Protein AF-A0A53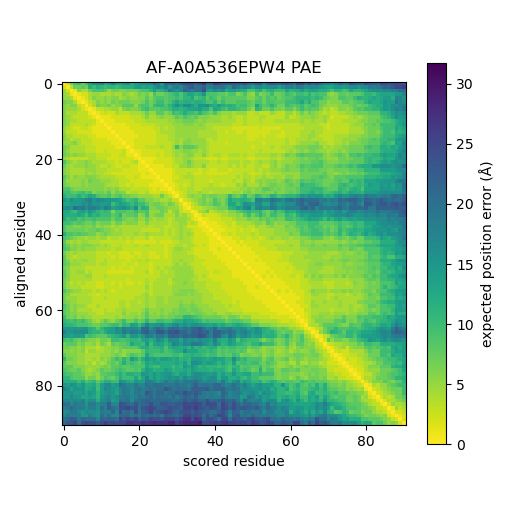6EPW4-F1 (afdb_monomer)

Secondary structure (DSSP, 8-state):
-HHHHS--BHHHHHHHHHHHHHHHHHHHHHS--TTHHHHHHHHHHHHHHHHHHHHHHHHHHHHHH--S--BHHHHHHHHHHHHHHHHGGG-

Structure (mmCIF, N/CA/C/O backbone):
data_AF-A0A536EPW4-F1
#
_entry.id   AF-A0A536EPW4-F1
#
loop_
_atom_site.group_PDB
_atom_site.id
_atom_site.type_symbol
_atom_site.label_atom_id
_atom_site.label_alt_id
_atom_site.label_comp_id
_atom_site.label_asym_id
_atom_site.label_entity_id
_atom_site.label_seq_id
_atom_site.pdbx_PDB_ins_code
_atom_site.Cartn_x
_atom_site.Cartn_y
_atom_site.Cartn_z
_atom_site.occupancy
_atom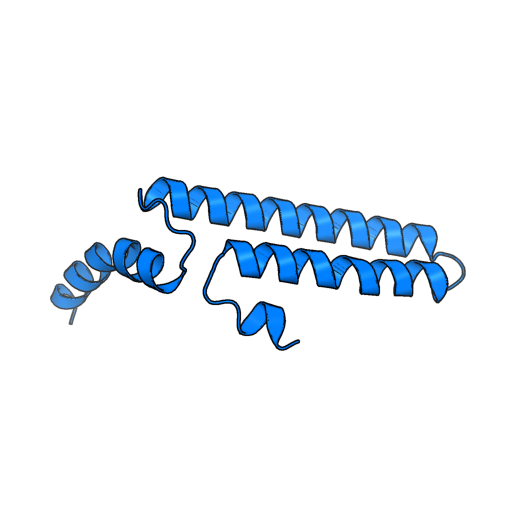_site.B_iso_or_equiv
_atom_site.auth_seq_id
_atom_site.auth_comp_id
_atom_site.auth_asym_id
_atom_site.auth_atom_id
_atom_site.pdbx_PDB_model_num
ATOM 1 N N . MET A 1 1 ? -8.109 -10.227 -2.298 1.00 55.62 1 MET A N 1
ATOM 2 C CA . MET A 1 1 ? -6.708 -10.697 -2.234 1.00 55.62 1 MET A CA 1
ATOM 3 C C . MET A 1 1 ? -6.064 -10.918 -3.604 1.00 55.62 1 MET A C 1
ATOM 5 O O . MET A 1 1 ? -4.918 -10.526 -3.728 1.00 55.62 1 MET A O 1
ATOM 9 N N . ASN A 1 2 ? -6.751 -11.413 -4.647 1.00 65.88 2 ASN A N 1
ATOM 10 C CA . ASN A 1 2 ? -6.103 -11.552 -5.970 1.00 65.88 2 ASN A CA 1
ATOM 11 C C . ASN A 1 2 ? -5.784 -10.228 -6.693 1.00 65.88 2 ASN A C 1
ATOM 13 O O . ASN A 1 2 ? -4.787 -10.167 -7.391 1.00 65.88 2 ASN A O 1
ATOM 17 N N . GLY A 1 3 ? -6.570 -9.158 -6.524 1.00 72.56 3 GLY A N 1
ATOM 18 C CA . GLY A 1 3 ? -6.396 -7.932 -7.329 1.00 72.56 3 GLY A CA 1
ATOM 19 C C . GLY A 1 3 ? -5.035 -7.236 -7.174 1.00 72.56 3 GLY A C 1
ATOM 20 O O . GLY A 1 3 ? -4.370 -6.975 -8.167 1.00 72.56 3 GLY A O 1
ATOM 21 N N . VAL A 1 4 ? -4.592 -6.992 -5.932 1.00 75.12 4 VAL A N 1
ATOM 22 C CA . VAL A 1 4 ? -3.306 -6.321 -5.636 1.00 75.12 4 VAL A CA 1
ATOM 23 C C . VAL A 1 4 ? -2.102 -7.157 -6.084 1.00 75.12 4 VAL A C 1
ATOM 25 O O . VAL A 1 4 ? -1.099 -6.605 -6.512 1.00 75.12 4 VAL A O 1
ATOM 28 N N . LEU A 1 5 ? -2.185 -8.486 -5.981 1.00 74.81 5 LEU A N 1
ATOM 29 C CA . LEU A 1 5 ? -1.068 -9.379 -6.308 1.00 74.81 5 LEU A CA 1
ATOM 30 C C . LEU A 1 5 ? -1.028 -9.767 -7.795 1.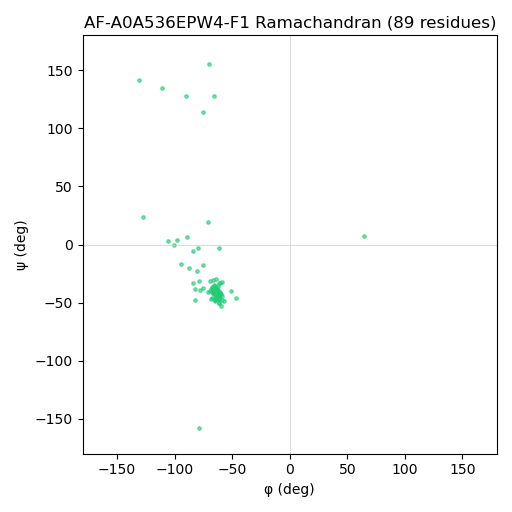00 74.81 5 LEU A C 1
ATOM 32 O O . LEU A 1 5 ? 0.023 -10.163 -8.285 1.00 74.81 5 LEU A O 1
ATOM 36 N N . CYS A 1 6 ? -2.146 -9.638 -8.515 1.00 80.56 6 CYS A N 1
ATOM 37 C CA . CYS A 1 6 ? -2.234 -9.906 -9.953 1.00 80.56 6 CYS A CA 1
ATOM 38 C C . CYS A 1 6 ? -2.132 -8.645 -10.830 1.00 80.56 6 CYS A C 1
ATOM 40 O O . CYS A 1 6 ? -2.295 -8.751 -12.044 1.00 80.56 6 CYS A O 1
ATOM 42 N N . SER A 1 7 ? -1.900 -7.451 -10.274 1.00 79.81 7 SER A N 1
ATOM 43 C CA . SER A 1 7 ? -1.742 -6.242 -11.090 1.00 79.81 7 SER A CA 1
ATOM 44 C C . SER A 1 7 ? -0.367 -6.217 -11.765 1.00 79.81 7 SER A C 1
ATOM 46 O O . SER A 1 7 ? 0.647 -6.076 -11.087 1.00 79.81 7 SER A O 1
ATOM 48 N N . GLY A 1 8 ? -0.339 -6.312 -13.095 1.00 80.38 8 GLY A N 1
ATOM 49 C CA . GLY A 1 8 ? 0.884 -6.167 -13.899 1.00 80.38 8 GLY A CA 1
ATOM 50 C C . GLY A 1 8 ? 1.320 -4.717 -14.145 1.00 80.38 8 GLY A C 1
ATOM 51 O O . GLY A 1 8 ? 2.363 -4.486 -14.738 1.00 80.38 8 GLY A O 1
ATOM 52 N N . ASP A 1 9 ? 0.544 -3.736 -13.682 1.00 85.06 9 ASP A N 1
ATOM 53 C CA . ASP A 1 9 ? 0.786 -2.309 -13.903 1.00 85.06 9 ASP A CA 1
ATOM 54 C C . ASP A 1 9 ? 0.699 -1.543 -12.570 1.00 85.06 9 ASP A C 1
ATOM 56 O O . ASP A 1 9 ? -0.159 -1.835 -11.725 1.00 85.06 9 ASP A O 1
ATOM 60 N N . TYR A 1 10 ? 1.577 -0.555 -12.380 1.00 85.19 10 TYR A N 1
ATOM 61 C CA . TYR A 1 10 ? 1.627 0.278 -11.178 1.00 85.19 10 TYR A CA 1
ATOM 62 C C . TYR A 1 10 ? 0.335 1.079 -10.928 1.00 85.19 10 TYR A C 1
ATOM 64 O O . TYR A 1 10 ? -0.047 1.286 -9.774 1.00 85.19 10 TYR A O 1
ATOM 72 N N . MET A 1 11 ? -0.369 1.511 -11.976 1.00 85.44 11 MET A N 1
ATOM 73 C CA . MET A 1 11 ? -1.644 2.230 -11.870 1.00 85.44 11 MET A CA 1
ATOM 74 C C . MET A 1 11 ? -2.751 1.310 -11.341 1.00 85.44 11 MET A C 1
ATOM 76 O O . MET A 1 11 ? -3.479 1.660 -10.409 1.00 85.44 11 MET A O 1
ATOM 80 N N . LEU A 1 12 ? -2.853 0.102 -11.905 1.00 86.56 12 LEU A N 1
ATOM 81 C CA . LEU A 1 12 ? -3.792 -0.927 -11.448 1.00 86.56 12 LEU A CA 1
ATOM 82 C C . LEU A 1 12 ? -3.502 -1.321 -9.996 1.00 86.56 12 LEU A C 1
ATOM 84 O O . LEU A 1 12 ? -4.431 -1.454 -9.195 1.00 86.56 12 LEU A O 1
ATOM 88 N N . PHE A 1 13 ? -2.221 -1.429 -9.637 1.00 87.44 13 PHE A N 1
ATOM 89 C CA . PHE A 1 13 ? -1.790 -1.678 -8.266 1.00 87.44 13 PHE A CA 1
ATOM 90 C C . PHE A 1 13 ? -2.278 -0.586 -7.301 1.00 87.44 13 PHE A C 1
ATOM 92 O O . PHE A 1 13 ? -2.873 -0.906 -6.271 1.00 87.44 13 PHE A O 1
ATOM 99 N N . LEU A 1 14 ? -2.113 0.699 -7.647 1.00 88.81 14 LEU A N 1
ATOM 100 C CA . LEU A 1 14 ? -2.566 1.832 -6.824 1.00 88.81 14 LEU A CA 1
ATOM 101 C C . LEU A 1 14 ? -4.082 1.826 -6.592 1.00 88.81 14 LEU A C 1
ATOM 103 O O . LEU A 1 14 ? -4.539 2.059 -5.470 1.00 88.81 14 LEU A O 1
ATOM 107 N N . ILE A 1 15 ? -4.865 1.519 -7.628 1.00 88.19 15 ILE A N 1
ATOM 108 C CA . ILE A 1 15 ? -6.328 1.452 -7.532 1.00 88.19 15 ILE A CA 1
ATOM 109 C C . ILE A 1 15 ? -6.752 0.312 -6.600 1.00 88.19 15 ILE A C 1
ATOM 111 O O . ILE A 1 15 ? -7.563 0.524 -5.694 1.00 88.19 15 ILE A O 1
ATOM 115 N N . PHE A 1 16 ? -6.191 -0.889 -6.771 1.00 88.69 16 PHE A N 1
ATOM 116 C CA . PHE A 1 16 ? -6.508 -2.019 -5.894 1.00 88.69 16 PHE A CA 1
ATOM 117 C C . PHE A 1 16 ? -6.049 -1.784 -4.454 1.00 88.69 16 PHE A C 1
ATOM 119 O O . PHE A 1 16 ? -6.773 -2.131 -3.516 1.00 88.69 16 PHE A O 1
ATOM 126 N N . TRP A 1 17 ? -4.890 -1.150 -4.272 1.00 87.50 17 TRP A N 1
ATOM 127 C CA . TRP A 1 17 ? -4.375 -0.769 -2.961 1.00 87.50 17 TRP A CA 1
ATOM 128 C C . TRP A 1 17 ? -5.297 0.229 -2.251 1.00 87.50 17 TRP A C 1
ATOM 130 O O . TRP A 1 17 ? -5.593 0.063 -1.069 1.00 87.50 17 TRP A O 1
ATOM 1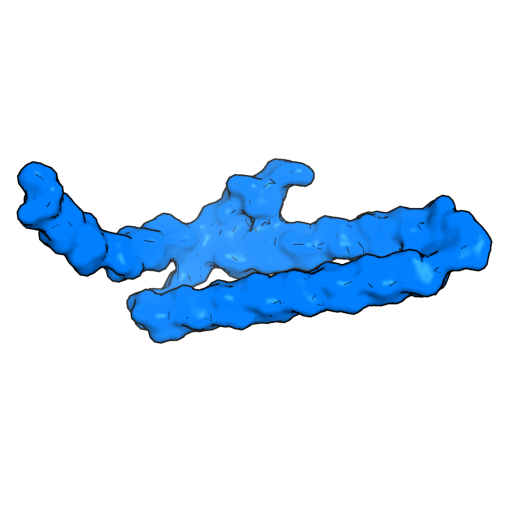40 N N . GLY A 1 18 ? -5.815 1.230 -2.968 1.00 88.38 18 GLY A N 1
ATOM 141 C CA . GLY A 1 18 ? -6.796 2.179 -2.438 1.00 88.38 18 GLY A CA 1
ATOM 142 C C . GLY A 1 18 ? -8.146 1.529 -2.121 1.00 88.38 18 GLY A C 1
ATOM 143 O O . GLY A 1 18 ? -8.725 1.778 -1.060 1.00 88.38 18 GLY A O 1
ATOM 144 N N . MET A 1 19 ? -8.633 0.644 -2.996 1.00 90.19 19 MET A N 1
ATOM 145 C CA . MET A 1 19 ? -9.937 -0.006 -2.827 1.00 90.19 19 MET A CA 1
ATOM 146 C C . MET A 1 19 ? -10.033 -0.862 -1.566 1.00 90.19 19 MET A C 1
ATOM 148 O O . MET A 1 19 ? -11.106 -0.908 -0.976 1.00 90.19 19 MET A O 1
ATOM 152 N N . GLN A 1 20 ? -8.955 -1.512 -1.117 1.00 88.62 20 GLN A N 1
ATOM 153 C CA . GLN A 1 20 ? -8.983 -2.315 0.116 1.00 88.62 20 GLN A CA 1
ATOM 154 C C . GLN A 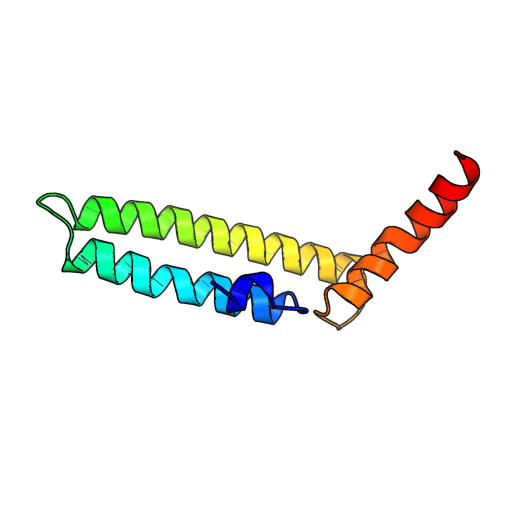1 20 ? -8.980 -1.478 1.410 1.00 88.62 20 GLN A C 1
ATOM 156 O O . GLN A 1 20 ? -9.374 -1.986 2.461 1.00 88.62 20 GLN A O 1
ATOM 161 N N . ILE A 1 21 ? -8.595 -0.196 1.354 1.00 89.69 21 ILE A N 1
ATOM 162 C CA . ILE A 1 21 ? -8.626 0.706 2.520 1.00 89.69 21 ILE A CA 1
ATOM 163 C C . ILE A 1 21 ? -10.075 0.996 2.929 1.00 89.69 21 ILE A C 1
ATOM 165 O O . ILE A 1 21 ? -10.404 1.031 4.117 1.00 89.69 21 ILE A O 1
ATOM 169 N N . LEU A 1 22 ? -10.960 1.157 1.943 1.00 88.00 22 LEU A N 1
ATOM 170 C CA . LEU A 1 22 ? -12.372 1.468 2.148 1.00 88.00 22 LEU A CA 1
ATOM 171 C C . LEU A 1 22 ? -13.133 0.405 2.976 1.00 88.00 22 LEU A C 1
ATOM 173 O O . LEU A 1 22 ? -13.732 0.784 3.985 1.00 88.00 22 LEU A O 1
ATOM 177 N N . PRO A 1 23 ? -13.119 -0.905 2.642 1.00 88.25 23 PRO A N 1
ATOM 178 C CA . PRO A 1 23 ? -13.831 -1.922 3.414 1.00 88.25 23 PRO A CA 1
ATOM 179 C C . PRO A 1 23 ? -13.287 -2.056 4.838 1.00 88.25 23 PRO A C 1
ATOM 181 O O . PRO A 1 23 ? -14.073 -2.207 5.771 1.00 88.25 23 PRO A O 1
ATOM 184 N N . LEU A 1 24 ? -11.972 -1.927 5.040 1.00 90.00 24 LEU A N 1
ATOM 185 C CA . LEU A 1 24 ? -11.370 -1.953 6.377 1.00 90.00 24 LEU A CA 1
ATOM 186 C C . LEU A 1 24 ? -11.776 -0.736 7.215 1.00 90.00 24 LEU A C 1
ATOM 188 O O . LEU A 1 24 ? -12.127 -0.883 8.387 1.00 90.00 24 LEU A O 1
ATOM 192 N N . TYR A 1 25 ? -11.797 0.458 6.617 1.00 88.44 25 TYR A N 1
ATOM 193 C CA . TYR A 1 25 ? -12.283 1.664 7.285 1.00 88.44 25 TYR A CA 1
ATOM 194 C C . TYR A 1 25 ? -13.756 1.535 7.691 1.00 88.44 25 TYR A C 1
ATOM 196 O O . TYR A 1 25 ? -14.113 1.835 8.834 1.00 88.44 25 TYR A O 1
ATOM 204 N N . LEU A 1 26 ? -14.607 1.057 6.778 1.00 89.25 26 LEU A N 1
ATOM 205 C CA . LEU A 1 26 ? -16.027 0.830 7.049 1.00 89.25 26 LEU A CA 1
ATOM 206 C C . LEU A 1 26 ? -16.219 -0.197 8.165 1.00 89.25 26 LEU A C 1
ATOM 208 O O . LEU A 1 26 ? -17.005 0.038 9.079 1.00 89.25 26 LEU A O 1
ATOM 212 N N . MET A 1 27 ? -15.457 -1.288 8.150 1.00 89.88 27 MET A N 1
ATOM 213 C CA . MET A 1 27 ? -15.544 -2.331 9.168 1.00 89.88 27 MET A CA 1
ATOM 214 C C . MET A 1 27 ? -15.129 -1.813 10.553 1.00 89.88 27 MET A C 1
ATOM 216 O O . MET A 1 27 ? -15.854 -2.014 11.528 1.00 89.88 27 MET A O 1
ATOM 220 N N . LEU A 1 28 ? -14.030 -1.055 10.638 1.00 88.06 28 LEU A N 1
ATOM 221 C CA . LEU A 1 28 ? -13.589 -0.402 11.876 1.00 88.06 28 LEU A CA 1
ATOM 222 C C . LEU A 1 28 ? -14.606 0.621 12.394 1.00 88.06 28 LEU A C 1
ATOM 224 O O . LEU A 1 28 ? -14.769 0.774 13.606 1.00 88.06 28 LEU A O 1
ATOM 228 N N . ARG A 1 29 ? -15.288 1.334 11.492 1.00 85.06 29 ARG A N 1
ATOM 229 C CA . ARG A 1 29 ? -16.235 2.391 11.856 1.00 85.06 29 ARG A CA 1
ATOM 230 C C . ARG A 1 29 ? -17.619 1.863 12.233 1.00 85.06 29 ARG A C 1
ATOM 232 O O . ARG A 1 29 ? -18.209 2.395 13.170 1.00 85.06 29 ARG A O 1
ATOM 239 N N . VAL A 1 30 ? -18.123 0.840 11.544 1.00 86.69 30 VAL A N 1
ATOM 240 C CA . VAL A 1 30 ? -19.457 0.257 11.773 1.00 86.69 30 VAL A CA 1
ATOM 241 C C . VAL A 1 30 ? -19.430 -0.745 12.928 1.00 86.69 30 VAL A C 1
ATOM 243 O O . VAL A 1 30 ? -20.242 -0.635 13.844 1.00 86.69 30 VAL A O 1
ATOM 246 N N . PHE A 1 31 ? -18.463 -1.667 12.938 1.00 84.38 31 PHE A N 1
ATOM 247 C CA . PHE A 1 31 ? -18.411 -2.782 13.896 1.00 84.38 31 PHE A CA 1
ATOM 248 C C . PHE A 1 31 ? -17.443 -2.562 15.068 1.00 84.38 31 PHE A C 1
ATOM 250 O O . PHE A 1 31 ? -17.312 -3.425 15.933 1.00 84.38 31 PHE A O 1
ATOM 257 N N . GLY A 1 32 ? -16.745 -1.425 15.126 1.00 74.25 32 GLY A N 1
ATOM 258 C CA . GLY A 1 32 ? -15.797 -1.150 16.207 1.00 74.25 32 GLY A CA 1
ATOM 259 C C . GLY A 1 32 ? -16.465 -0.890 17.568 1.00 74.25 32 GLY A C 1
ATOM 260 O O . GLY A 1 32 ? -17.605 -0.437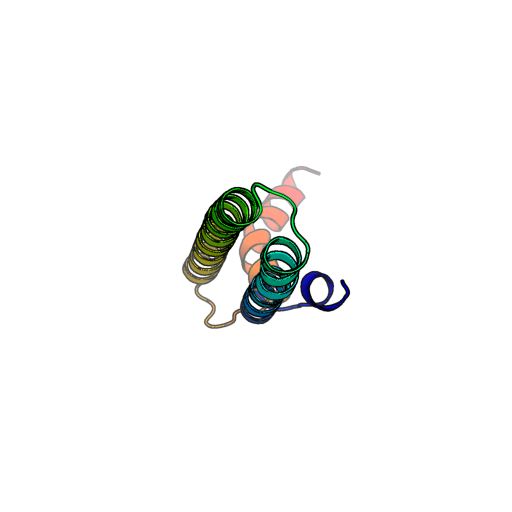 17.641 1.00 74.25 32 GLY A O 1
ATOM 261 N N . GLY A 1 33 ? -15.726 -1.128 18.657 1.00 82.88 33 GLY A N 1
ATOM 262 C CA . GLY A 1 33 ? -16.173 -0.918 20.044 1.00 82.88 33 GLY A CA 1
ATOM 263 C C . GLY A 1 33 ? -16.135 0.549 20.536 1.00 82.88 33 GLY A C 1
ATOM 264 O O . GLY A 1 33 ? -16.106 1.479 19.724 1.00 82.88 33 GLY A O 1
ATOM 265 N N . PRO A 1 34 ? -16.081 0.800 21.864 1.00 79.25 34 PRO A N 1
ATOM 266 C CA . PRO A 1 34 ? -16.241 2.133 22.481 1.00 79.25 34 PRO A CA 1
ATOM 267 C C . PRO A 1 34 ? -15.197 3.209 22.091 1.00 79.25 34 PRO A C 1
ATOM 269 O O . PRO A 1 34 ? -15.338 4.369 22.466 1.00 79.25 34 PRO A O 1
ATOM 272 N N . ALA A 1 35 ? -14.186 2.878 21.277 1.00 82.62 35 ALA A N 1
ATOM 273 C CA . ALA A 1 35 ? -13.211 3.822 20.713 1.00 82.62 35 ALA A CA 1
ATOM 274 C C . ALA A 1 35 ? -13.066 3.736 19.175 1.00 82.62 35 ALA A C 1
ATOM 276 O O . ALA A 1 35 ? -12.045 4.152 18.617 1.00 82.62 35 ALA A O 1
ATOM 277 N N . ARG A 1 36 ? -14.091 3.233 18.473 1.00 80.25 36 ARG A N 1
ATOM 278 C CA . ARG A 1 36 ? -14.096 2.993 17.015 1.00 80.25 36 ARG A CA 1
ATOM 279 C C . ARG A 1 36 ? -13.665 4.177 16.156 1.00 80.25 36 ARG A C 1
ATOM 281 O O . ARG A 1 36 ? -12.896 4.003 15.220 1.00 80.25 36 ARG A O 1
ATOM 288 N N . ALA A 1 37 ? -14.081 5.394 16.506 1.00 82.38 37 ALA A N 1
ATOM 289 C CA . ALA A 1 37 ? -13.730 6.593 15.744 1.00 82.38 37 ALA A CA 1
ATOM 290 C C . ALA A 1 37 ? -12.225 6.919 15.808 1.00 82.38 37 ALA A C 1
ATOM 292 O O . ALA A 1 37 ? -11.633 7.288 14.796 1.00 82.38 37 ALA A O 1
ATOM 293 N N . ARG A 1 38 ? -11.585 6.726 16.972 1.00 85.69 38 ARG A N 1
ATOM 294 C CA . ARG A 1 38 ? -10.132 6.921 17.135 1.00 85.69 38 ARG A CA 1
ATOM 295 C C . ARG A 1 38 ? -9.333 5.829 16.429 1.00 85.69 38 ARG A C 1
ATOM 297 O O . ARG A 1 38 ? -8.323 6.136 15.803 1.00 85.69 38 ARG A O 1
ATOM 304 N N . ALA A 1 39 ? -9.788 4.579 16.510 1.00 85.12 39 ALA A N 1
ATOM 305 C CA . ALA A 1 39 ? -9.153 3.461 15.816 1.00 85.12 39 ALA A CA 1
ATOM 306 C C . ALA A 1 39 ? -9.249 3.614 14.286 1.00 85.12 39 ALA A C 1
ATOM 308 O O . ALA A 1 39 ? -8.228 3.556 13.603 1.00 85.12 39 ALA A O 1
ATOM 309 N N . ALA A 1 40 ? -10.443 3.907 13.761 1.00 88.31 40 ALA A N 1
ATOM 310 C CA . ALA A 1 40 ? -10.669 4.128 12.334 1.00 88.31 40 ALA A CA 1
ATOM 311 C C . ALA A 1 40 ? -9.905 5.352 11.802 1.00 88.31 40 ALA A C 1
ATOM 313 O O . ALA A 1 40 ? -9.360 5.299 10.704 1.00 88.31 40 ALA A O 1
ATOM 314 N N . GLY A 1 41 ? -9.820 6.438 12.581 1.00 88.44 41 GLY A N 1
ATOM 315 C CA . GLY A 1 41 ? -9.057 7.631 12.206 1.00 88.44 41 GLY A CA 1
ATOM 316 C C . GLY A 1 41 ? -7.555 7.368 12.085 1.00 88.44 41 GLY A C 1
ATOM 317 O O . GLY A 1 41 ? -6.949 7.748 11.088 1.00 88.44 41 GLY A O 1
ATOM 318 N N . ARG A 1 42 ? -6.964 6.658 13.057 1.00 88.75 42 ARG A N 1
ATOM 319 C CA . ARG A 1 42 ? -5.542 6.269 13.010 1.00 88.75 42 ARG A CA 1
ATOM 320 C C . ARG A 1 42 ? -5.254 5.320 11.851 1.00 88.75 42 ARG A C 1
ATOM 322 O O . ARG A 1 42 ? -4.270 5.505 11.144 1.00 88.75 42 ARG A O 1
ATOM 329 N N . TYR A 1 43 ? -6.121 4.331 11.635 1.00 90.75 43 TYR A N 1
ATOM 330 C CA . TYR A 1 43 ? -6.005 3.440 10.483 1.00 90.75 43 TYR A CA 1
ATOM 331 C C . TYR A 1 43 ? -6.009 4.232 9.173 1.00 90.75 43 TYR A C 1
ATOM 333 O O . TYR A 1 43 ? -5.113 4.055 8.352 1.00 90.75 43 TYR A O 1
ATOM 341 N N . LEU A 1 44 ? -6.965 5.152 9.013 1.00 91.31 44 LEU A N 1
ATOM 342 C CA . LEU A 1 44 ? -7.087 5.955 7.803 1.00 91.31 44 LEU A CA 1
ATOM 343 C C . LEU A 1 44 ? -5.841 6.811 7.559 1.00 91.31 44 LEU A C 1
ATOM 345 O O . LEU A 1 44 ? -5.345 6.834 6.439 1.00 91.31 44 LEU A O 1
ATOM 349 N N . SER A 1 45 ? -5.296 7.468 8.588 1.00 91.94 45 SER A N 1
ATOM 350 C CA . SER A 1 45 ? -4.081 8.273 8.426 1.00 91.94 45 SER A CA 1
ATOM 351 C C . SER A 1 45 ? -2.884 7.426 7.995 1.00 91.94 45 SER A C 1
ATOM 353 O O . SER A 1 45 ? -2.192 7.798 7.056 1.00 91.94 45 SER A O 1
ATOM 355 N N . PHE A 1 46 ? -2.661 6.262 8.615 1.00 92.56 46 PHE A N 1
ATOM 356 C CA . PHE A 1 46 ? -1.556 5.383 8.213 1.00 92.56 46 PHE A CA 1
ATOM 357 C C . PHE A 1 46 ? -1.762 4.793 6.812 1.00 92.56 46 PHE A C 1
ATOM 359 O O . PHE A 1 46 ? -0.809 4.705 6.038 1.00 92.56 46 PHE A O 1
ATOM 366 N N . ALA A 1 47 ? -3.000 4.444 6.457 1.00 92.62 47 ALA A N 1
ATOM 367 C CA . ALA A 1 47 ? -3.338 3.914 5.142 1.00 92.62 47 ALA A CA 1
ATOM 368 C C . ALA A 1 47 ? -3.159 4.963 4.030 1.00 92.62 47 ALA A C 1
ATOM 370 O O . 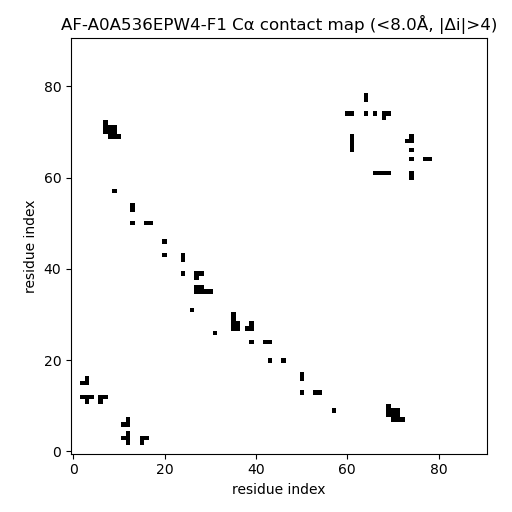ALA A 1 47 ? -2.603 4.650 2.977 1.00 92.62 47 ALA A O 1
ATOM 371 N N . LEU A 1 48 ? -3.551 6.217 4.277 1.00 91.69 48 LEU A N 1
ATOM 372 C CA . LEU A 1 48 ? -3.333 7.332 3.351 1.00 91.69 48 LEU A CA 1
ATOM 373 C C . LEU A 1 48 ? -1.847 7.669 3.202 1.00 91.69 48 LEU A C 1
ATOM 375 O O . LEU A 1 48 ? -1.386 7.868 2.082 1.00 91.69 48 LEU A O 1
ATOM 379 N N . THR A 1 49 ? -1.078 7.674 4.296 1.00 94.94 49 THR A N 1
ATOM 380 C CA . THR A 1 49 ? 0.379 7.871 4.230 1.00 94.94 49 THR A CA 1
ATOM 381 C C . THR A 1 49 ? 1.049 6.768 3.414 1.00 94.94 49 THR A C 1
ATOM 383 O O . THR A 1 49 ? 1.896 7.056 2.572 1.00 94.94 49 THR A O 1
ATOM 386 N N . SER A 1 50 ? 0.641 5.511 3.608 1.00 92.38 50 SER A N 1
ATOM 387 C CA . SER A 1 50 ? 1.127 4.383 2.809 1.00 92.38 50 SER A CA 1
ATOM 388 C C . SER A 1 50 ? 0.784 4.542 1.323 1.00 92.38 50 SER A C 1
ATOM 390 O O . SER A 1 50 ? 1.672 4.391 0.488 1.00 92.38 50 SER A O 1
ATOM 392 N N . LEU A 1 51 ? -0.460 4.905 0.986 1.00 91.31 51 LEU A N 1
ATOM 393 C CA . LEU A 1 51 ? -0.883 5.162 -0.396 1.00 91.31 51 LEU A CA 1
ATOM 394 C C . LEU A 1 51 ? -0.088 6.318 -1.030 1.00 91.31 51 LEU A C 1
ATOM 396 O O . LEU A 1 51 ? 0.330 6.219 -2.183 1.00 91.31 51 LEU A O 1
ATOM 400 N N . GLY A 1 52 ? 0.161 7.394 -0.281 1.00 92.81 52 GLY A N 1
ATOM 401 C CA . GLY A 1 52 ? 0.959 8.533 -0.735 1.00 92.81 52 GLY A CA 1
ATOM 402 C C . GLY A 1 52 ? 2.421 8.165 -1.000 1.00 92.81 52 GLY A C 1
ATOM 403 O O . GLY A 1 52 ? 2.945 8.479 -2.066 1.00 92.81 52 GLY A O 1
ATOM 404 N N . LEU A 1 53 ? 3.059 7.438 -0.075 1.00 93.25 53 LEU A N 1
ATOM 405 C CA . LEU A 1 53 ? 4.424 6.923 -0.249 1.00 93.25 53 LEU A CA 1
ATOM 406 C C . LEU A 1 53 ? 4.534 6.020 -1.478 1.00 93.25 53 LEU A C 1
ATOM 408 O O . LEU A 1 53 ? 5.459 6.160 -2.275 1.00 93.25 53 LEU A O 1
ATOM 412 N N . LEU A 1 54 ? 3.563 5.125 -1.648 1.00 91.25 54 LEU A N 1
ATOM 413 C CA . LEU A 1 54 ? 3.500 4.219 -2.784 1.00 91.25 54 LEU A CA 1
ATOM 414 C C . LEU A 1 54 ? 3.354 4.980 -4.109 1.00 91.25 54 LEU A C 1
ATOM 416 O O . LEU A 1 54 ? 4.071 4.704 -5.066 1.00 91.25 54 LEU A O 1
ATOM 420 N N . THR A 1 55 ? 2.472 5.979 -4.147 1.00 89.94 55 THR A N 1
ATOM 421 C CA . THR A 1 55 ? 2.275 6.838 -5.324 1.00 89.94 55 THR A CA 1
ATOM 422 C C . THR A 1 55 ? 3.559 7.595 -5.665 1.00 89.94 55 THR A C 1
ATOM 424 O O . THR A 1 55 ? 3.962 7.637 -6.825 1.00 89.94 55 THR A O 1
ATOM 427 N N . GLY A 1 56 ? 4.251 8.132 -4.654 1.00 90.88 56 GLY A N 1
ATOM 428 C CA . GLY A 1 56 ? 5.548 8.786 -4.829 1.00 90.88 56 GLY A CA 1
ATOM 429 C C . GLY A 1 56 ? 6.613 7.850 -5.403 1.00 90.88 56 GLY A C 1
ATOM 430 O O . GLY A 1 56 ? 7.341 8.239 -6.315 1.00 90.88 56 GLY A O 1
ATOM 431 N N . ALA A 1 57 ? 6.670 6.603 -4.930 1.00 87.94 57 ALA A N 1
ATOM 432 C CA . ALA A 1 57 ? 7.584 5.596 -5.462 1.00 87.94 57 ALA A CA 1
ATOM 433 C C . ALA A 1 57 ? 7.284 5.258 -6.933 1.00 87.94 57 ALA A C 1
ATOM 435 O O . ALA A 1 57 ? 8.206 5.217 -7.745 1.00 87.94 57 ALA A O 1
ATOM 436 N N . VAL A 1 58 ? 6.009 5.079 -7.298 1.00 85.75 58 VAL A N 1
ATOM 437 C CA . VAL A 1 58 ? 5.594 4.821 -8.689 1.00 85.75 58 VAL A CA 1
ATOM 438 C C . VAL A 1 58 ? 5.974 5.984 -9.607 1.00 85.75 58 VAL A C 1
ATOM 440 O O . VAL A 1 58 ? 6.563 5.761 -10.663 1.00 85.75 58 VAL A O 1
ATOM 443 N N . ILE A 1 59 ? 5.705 7.227 -9.194 1.00 85.88 59 ILE A N 1
ATOM 444 C CA . ILE A 1 59 ? 6.089 8.422 -9.962 1.00 85.88 59 ILE A CA 1
ATOM 445 C C . ILE A 1 59 ? 7.606 8.472 -10.155 1.00 85.88 59 ILE A C 1
ATOM 447 O O . ILE A 1 59 ? 8.073 8.758 -11.255 1.00 85.88 59 ILE A O 1
ATOM 451 N N . LEU A 1 60 ? 8.381 8.165 -9.111 1.00 86.38 60 LEU A N 1
ATOM 452 C CA . LEU A 1 60 ? 9.839 8.141 -9.193 1.00 86.38 60 LEU A CA 1
ATOM 453 C C . LEU A 1 60 ? 10.334 7.082 -10.183 1.00 86.38 60 LEU A C 1
ATOM 455 O O . LEU A 1 60 ? 11.234 7.370 -10.967 1.00 86.38 60 LEU A O 1
ATOM 459 N N . VAL A 1 61 ? 9.745 5.885 -10.183 1.00 84.00 61 VAL A N 1
ATOM 460 C CA . VAL A 1 61 ? 10.089 4.820 -11.138 1.00 84.00 61 VAL A CA 1
ATOM 461 C C . VAL A 1 61 ? 9.812 5.266 -12.573 1.00 84.00 61 VAL A C 1
ATOM 463 O O . VAL A 1 61 ? 10.719 5.208 -13.401 1.00 84.00 61 VAL A O 1
ATOM 466 N N . VAL A 1 62 ? 8.616 5.790 -12.849 1.00 79.88 62 VAL A N 1
ATOM 467 C CA . VAL A 1 62 ? 8.224 6.259 -14.193 1.00 79.88 62 VAL A CA 1
ATOM 468 C C . VAL A 1 62 ? 9.098 7.429 -14.659 1.00 79.88 62 VAL A C 1
ATOM 470 O O . VAL A 1 62 ? 9.549 7.467 -15.803 1.00 79.88 62 VAL A O 1
ATOM 473 N N . ALA A 1 63 ? 9.413 8.369 -13.763 1.00 82.25 63 ALA A N 1
ATOM 474 C CA . ALA A 1 63 ? 10.306 9.484 -14.069 1.00 82.25 63 ALA A CA 1
ATOM 475 C C . ALA A 1 63 ? 11.740 9.026 -14.394 1.00 82.25 63 ALA A C 1
ATOM 477 O O . ALA A 1 63 ? 12.439 9.691 -15.157 1.00 82.25 63 ALA A O 1
ATOM 478 N N . ARG A 1 64 ? 12.196 7.906 -13.819 1.00 77.94 64 ARG A N 1
ATOM 479 C CA . ARG A 1 64 ? 13.544 7.360 -14.039 1.00 77.94 64 ARG A CA 1
ATOM 480 C C . ARG A 1 64 ? 13.658 6.502 -15.291 1.00 77.94 64 ARG A C 1
ATOM 482 O O . ARG A 1 64 ? 14.726 6.492 -15.895 1.00 77.94 64 ARG A O 1
ATOM 489 N N . THR A 1 65 ? 12.606 5.783 -15.667 1.00 72.06 65 THR A N 1
ATOM 490 C CA . THR A 1 65 ? 12.618 4.925 -16.860 1.00 72.06 65 THR A CA 1
ATOM 491 C C . THR A 1 65 ? 12.391 5.706 -18.145 1.00 72.06 65 THR A C 1
ATOM 493 O O . THR A 1 65 ? 12.780 5.235 -19.213 1.00 72.06 65 THR A O 1
ATOM 496 N N . GLY A 1 66 ? 11.776 6.893 -18.069 1.00 63.91 66 GLY A N 1
ATOM 497 C CA . GLY A 1 66 ? 11.489 7.731 -19.239 1.00 63.91 66 GLY A CA 1
ATOM 498 C C . GLY A 1 66 ? 10.505 7.090 -20.222 1.00 63.91 66 GLY A C 1
ATOM 499 O O . GLY A 1 66 ? 10.284 7.611 -21.311 1.00 63.91 66 GLY A O 1
ATOM 500 N N . GLN A 1 67 ? 9.916 5.953 -19.848 1.00 60.84 67 GLN A N 1
ATOM 501 C CA . GLN A 1 67 ? 8.890 5.267 -20.609 1.00 60.84 67 GLN A CA 1
ATOM 502 C C . GLN A 1 67 ? 7.537 5.813 -20.155 1.00 60.84 67 GLN A C 1
ATOM 504 O O . GLN A 1 67 ? 7.221 5.794 -18.969 1.00 60.84 67 GLN A O 1
ATOM 509 N N . HIS A 1 68 ? 6.695 6.254 -21.090 1.00 66.25 68 HIS A N 1
ATOM 510 C CA . HIS A 1 68 ? 5.317 6.682 -20.802 1.00 66.25 68 HIS A CA 1
ATOM 511 C C . HIS A 1 68 ? 4.379 5.507 -20.446 1.00 66.25 68 HIS A C 1
ATOM 513 O O . HIS A 1 68 ? 3.163 5.633 -20.564 1.00 66.25 68 HIS A O 1
ATOM 519 N N . THR A 1 69 ? 4.934 4.360 -20.042 1.00 70.56 69 THR A N 1
ATOM 520 C CA . THR A 1 69 ? 4.186 3.155 -19.684 1.00 70.56 69 THR A CA 1
ATOM 521 C C . THR A 1 69 ? 4.285 2.888 -18.189 1.00 70.56 69 THR A C 1
ATOM 523 O O . THR A 1 69 ? 5.359 2.949 -17.587 1.00 70.56 69 THR A O 1
ATOM 526 N N . SER A 1 70 ? 3.147 2.574 -17.586 1.00 72.25 70 SER A N 1
ATOM 527 C CA . SER A 1 70 ? 3.024 2.176 -16.185 1.00 72.25 70 SER A CA 1
ATOM 528 C C . SER A 1 70 ? 3.173 0.658 -15.983 1.00 72.25 70 SER A C 1
ATOM 530 O O . SER A 1 70 ? 3.040 0.164 -14.864 1.00 72.25 70 SER A O 1
ATOM 532 N N . ASP A 1 71 ? 3.522 -0.074 -17.046 1.00 81.50 71 ASP A N 1
ATOM 533 C CA . ASP A 1 71 ? 3.762 -1.516 -17.023 1.00 81.50 71 ASP A CA 1
ATOM 534 C C . ASP A 1 71 ? 4.998 -1.878 -16.183 1.00 81.50 71 ASP A C 1
ATOM 536 O O . ASP A 1 71 ? 6.100 -1.350 -16.377 1.00 81.50 71 ASP A O 1
ATOM 540 N N . ILE A 1 72 ? 4.824 -2.801 -15.241 1.00 81.06 72 ILE A N 1
ATOM 541 C CA . ILE A 1 72 ? 5.874 -3.225 -14.314 1.00 81.06 72 ILE A CA 1
ATOM 542 C C . ILE A 1 72 ? 6.960 -4.001 -15.063 1.00 81.06 72 ILE A C 1
ATOM 544 O O . ILE A 1 72 ? 8.147 -3.797 -14.799 1.00 81.06 72 ILE A O 1
ATOM 548 N N . THR A 1 73 ? 6.590 -4.857 -16.019 1.00 80.56 73 THR A N 1
ATOM 549 C CA . THR A 1 73 ? 7.554 -5.707 -16.733 1.00 80.56 73 THR A CA 1
ATOM 550 C C . THR A 1 73 ? 8.481 -4.873 -17.616 1.00 80.56 73 THR A C 1
ATOM 552 O O . THR A 1 73 ? 9.702 -5.040 -17.557 1.00 80.56 73 THR A O 1
ATOM 555 N N . GLY A 1 74 ? 7.930 -3.920 -18.374 1.00 74.75 74 GLY A N 1
ATOM 556 C CA . GLY A 1 74 ? 8.724 -3.016 -19.211 1.00 74.75 74 GLY A CA 1
ATOM 557 C C . GLY A 1 74 ? 9.691 -2.142 -18.404 1.00 74.75 74 GLY A C 1
ATOM 558 O O . GLY A 1 74 ? 10.872 -2.036 -18.742 1.00 74.75 74 GLY A O 1
ATOM 559 N N . ASN A 1 75 ? 9.223 -1.567 -17.293 1.00 73.81 75 ASN A N 1
ATOM 560 C CA . ASN A 1 75 ? 10.048 -0.721 -16.426 1.00 73.81 75 ASN A CA 1
ATOM 561 C C . ASN A 1 75 ? 11.154 -1.508 -15.705 1.00 73.81 75 ASN A C 1
ATOM 563 O O . ASN A 1 75 ? 12.272 -1.012 -15.550 1.00 73.81 75 ASN A O 1
ATOM 567 N N . PHE A 1 76 ? 10.872 -2.747 -15.301 1.00 77.00 76 PHE A N 1
ATOM 568 C CA . PHE A 1 76 ? 11.845 -3.618 -14.644 1.00 77.00 76 PHE A CA 1
ATOM 569 C C . PHE A 1 76 ? 13.031 -3.950 -15.558 1.00 77.00 76 PHE A C 1
ATOM 571 O O . PHE A 1 76 ? 14.182 -3.791 -15.152 1.00 77.00 76 PHE A O 1
ATOM 578 N N . HIS A 1 77 ? 12.770 -4.325 -16.815 1.00 72.69 77 HIS A N 1
ATOM 579 C CA . HIS A 1 77 ? 13.829 -4.572 -17.798 1.00 72.69 77 HIS A CA 1
ATOM 580 C C . HIS A 1 77 ? 14.652 -3.314 -18.108 1.00 72.69 77 HIS A C 1
ATOM 582 O O . HIS A 1 77 ? 15.876 -3.397 -18.211 1.00 72.69 77 HIS A O 1
ATOM 588 N N . ALA A 1 78 ? 14.008 -2.147 -18.206 1.00 73.06 78 ALA A N 1
ATOM 589 C CA . ALA A 1 78 ? 14.699 -0.882 -18.450 1.00 73.06 78 ALA A CA 1
ATOM 590 C C . ALA A 1 78 ? 15.653 -0.492 -17.303 1.00 73.06 78 ALA A C 1
ATOM 592 O O . ALA A 1 78 ? 16.751 0.004 -17.554 1.00 73.06 78 ALA A O 1
ATOM 593 N N . LEU A 1 79 ? 15.266 -0.744 -16.048 1.00 73.81 79 LEU A N 1
ATOM 594 C CA . LEU A 1 79 ? 16.085 -0.425 -14.870 1.00 73.81 79 LEU A CA 1
ATOM 595 C C . LEU A 1 79 ? 17.200 -1.444 -14.612 1.00 73.81 79 LEU A C 1
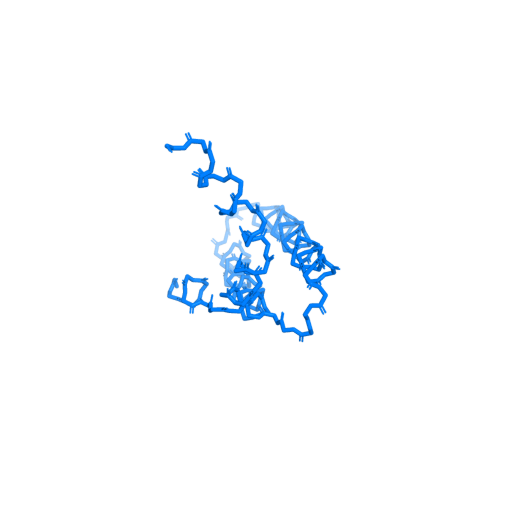ATOM 597 O O . LEU A 1 79 ? 18.254 -1.073 -14.097 1.00 73.81 79 LEU A O 1
ATOM 601 N N . LEU A 1 80 ? 16.983 -2.716 -14.953 1.00 74.06 80 LEU A N 1
ATOM 602 C CA . LEU A 1 80 ? 17.943 -3.792 -14.698 1.00 74.06 80 LEU A CA 1
ATOM 603 C C . LEU A 1 80 ? 18.881 -4.097 -15.858 1.00 74.06 80 LEU A C 1
ATOM 605 O O . LEU A 1 80 ? 19.919 -4.700 -15.607 1.00 74.06 80 LEU A O 1
ATOM 609 N N . GLY A 1 81 ? 18.594 -3.660 -17.087 1.00 69.25 81 GLY A N 1
ATOM 610 C CA . GLY A 1 81 ? 19.515 -3.802 -18.223 1.00 69.25 81 GLY A CA 1
ATOM 611 C C . GLY A 1 81 ? 20.970 -3.400 -17.904 1.00 69.25 81 GLY A C 1
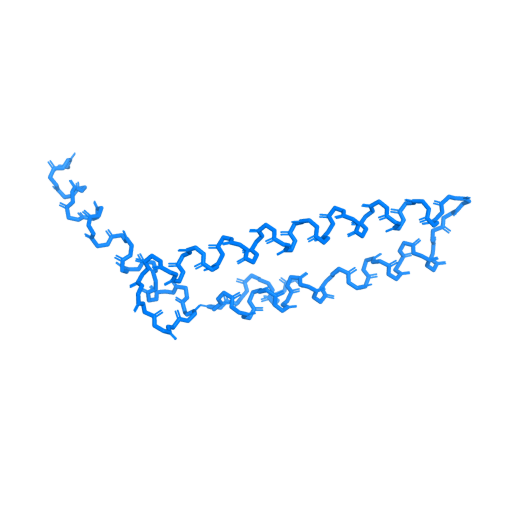ATOM 612 O O . GLY A 1 81 ? 21.880 -4.186 -18.175 1.00 69.25 81 GLY A O 1
ATOM 613 N N . PRO A 1 82 ? 21.215 -2.251 -17.241 1.00 67.94 82 PRO A N 1
ATOM 614 C CA . PRO A 1 82 ? 22.557 -1.854 -16.805 1.00 67.94 82 PRO A CA 1
ATOM 615 C C . PRO A 1 82 ? 23.162 -2.783 -15.739 1.00 67.94 82 PRO A C 1
ATOM 617 O O . PRO A 1 82 ? 24.364 -3.040 -15.743 1.00 67.94 82 PRO A O 1
ATOM 620 N N . VAL A 1 83 ? 22.337 -3.304 -14.826 1.00 67.69 83 VAL A N 1
ATOM 621 C CA . VAL A 1 83 ? 22.771 -4.165 -13.713 1.00 67.69 83 VAL A CA 1
ATOM 622 C C . VAL A 1 83 ? 23.047 -5.594 -14.180 1.00 67.69 83 VAL A C 1
ATOM 624 O O . VAL A 1 83 ? 24.034 -6.179 -13.752 1.00 67.69 83 VAL A O 1
ATOM 627 N N . GLN A 1 84 ? 22.241 -6.155 -15.084 1.00 63.81 84 GLN A N 1
ATOM 628 C CA . GLN A 1 84 ? 22.501 -7.465 -15.696 1.00 63.81 84 GLN A CA 1
ATOM 629 C C . GLN A 1 84 ? 23.793 -7.455 -16.514 1.00 63.81 84 GLN A C 1
ATOM 631 O O . GLN A 1 84 ? 24.565 -8.409 -16.437 1.00 63.81 84 GLN A O 1
ATOM 636 N N . ALA A 1 85 ? 24.063 -6.366 -17.240 1.00 63.88 85 ALA A N 1
ATOM 637 C CA . ALA A 1 85 ? 25.326 -6.195 -17.947 1.00 63.88 85 ALA A CA 1
ATOM 638 C C . ALA A 1 85 ? 26.522 -6.147 -16.982 1.00 63.88 85 ALA A C 1
ATOM 640 O O . ALA A 1 85 ? 27.558 -6.722 -17.287 1.00 63.88 85 ALA A O 1
ATOM 641 N N . ALA A 1 86 ? 26.382 -5.516 -15.811 1.00 64.50 86 ALA A N 1
ATOM 642 C CA . ALA A 1 86 ? 27.429 -5.474 -14.787 1.00 64.50 86 ALA A CA 1
ATOM 643 C C . ALA A 1 86 ? 27.585 -6.803 -14.018 1.00 64.50 86 ALA A C 1
ATOM 645 O O . ALA A 1 86 ? 28.703 -7.206 -13.711 1.00 64.50 86 ALA A O 1
ATOM 646 N N . GLY A 1 87 ? 26.481 -7.499 -13.733 1.00 66.81 87 GLY A N 1
ATOM 647 C CA . GLY A 1 87 ? 26.466 -8.795 -13.050 1.00 66.81 87 GLY A CA 1
ATOM 648 C C . GLY A 1 87 ? 27.093 -9.921 -13.872 1.00 66.81 87 GLY A C 1
ATOM 649 O O . GLY A 1 87 ? 27.715 -10.804 -13.296 1.00 66.81 87 GLY A O 1
ATOM 650 N N . PHE A 1 88 ? 27.010 -9.848 -15.205 1.00 64.31 88 PHE A N 1
ATOM 651 C CA . PHE A 1 88 ? 27.699 -10.764 -16.123 1.00 64.31 88 PHE A CA 1
ATOM 652 C C . PHE A 1 88 ? 29.229 -10.755 -15.957 1.00 64.31 88 PHE A C 1
ATOM 654 O O . PHE A 1 88 ? 29.870 -11.783 -16.130 1.00 64.31 88 PHE A O 1
ATOM 661 N N . TRP A 1 89 ? 29.824 -9.618 -15.588 1.00 68.44 89 TRP A N 1
ATOM 662 C CA . TRP A 1 89 ? 31.272 -9.511 -15.359 1.00 68.44 89 TRP A CA 1
ATOM 663 C C . TRP A 1 89 ? 31.709 -9.940 -13.950 1.00 68.44 89 TRP A C 1
ATOM 665 O O . TRP A 1 89 ? 32.903 -9.950 -13.661 1.00 68.44 89 TRP A O 1
ATOM 675 N N . LEU A 1 90 ? 30.758 -10.252 -13.064 1.00 66.69 90 LEU A N 1
ATOM 676 C CA . LEU A 1 90 ? 30.997 -10.636 -11.669 1.00 66.69 90 LEU A CA 1
ATOM 677 C C . LEU A 1 90 ? 30.790 -12.144 -11.413 1.00 66.69 90 LEU A C 1
ATOM 679 O O . LEU A 1 90 ? 30.900 -12.567 -10.262 1.00 66.69 90 LEU A O 1
ATOM 683 N N . SER A 1 91 ? 30.496 -12.938 -12.453 1.00 54.34 91 SER A N 1
ATOM 684 C CA . SER A 1 91 ? 30.297 -14.399 -12.409 1.00 54.34 91 SER A CA 1
ATOM 685 C C . SER A 1 91 ? 31.354 -15.163 -13.192 1.00 54.34 91 SER A C 1
ATOM 687 O O . SER A 1 91 ? 31.611 -14.739 -14.341 1.00 54.34 91 SER A O 1
#

Mean predicted aligned error: 8.28 Å

Sequence (91 aa):
MNGVLCSGDYMLFLIFWGMQILPLYLMLRVFGGPARARAAGRYLSFALTSLGLLTGAVILVVARTGQHTSDITGNFHALLGPVQAAGFWLS

Solvent-accessible surface area (backbone atoms only — not comparable to full-atom values): 5132 Å² total; per-residue (Å²): 122,65,62,56,77,66,41,65,25,56,64,56,26,52,52,41,58,53,57,58,51,52,61,54,42,49,47,32,55,72,72,39,64,103,57,18,69,63,52,29,50,54,50,49,54,56,52,50,51,51,51,50,53,50,51,53,51,53,50,51,52,38,69,71,62,72,46,99,58,57,42,46,67,64,48,50,52,64,68,36,52,67,50,55,63,55,51,60,77,75,107

Foldseek 3Di:
DCQCVVDQFLVSNLVVLVVVLVVVLCCLQVVNPPCSVVVSVVSVVVSVVVSVVSVVVLVVLCVVLVDPGRGPVSSVCSVCVVVVVVVVVVD

pLDDT: mean 80.92, std 9.76, range [54.34, 94.94]

Nearest PDB structures (foldseek):
  8q0a-assembly1_N  TM=9.015E-01  e=7.612E-01  Bos taurus
  7w4g-assembly1_i  TM=7.803E-01  e=4.209E-01  Sus scrofa
  7p64-assembly1_K  TM=8.135E-01  e=5.067E+00  Escherichia coli BL21(DE3)
  7ak5-assembly1_K  TM=8.753E-01  e=5.704E+00  Mus musculus
  7ytj-assembly1_A  TM=5.145E-01  e=7.230E+00  Saccharomyces cerevisiae

Radius of gyration: 18.3 Å; Cα contacts (8 Å, |Δi|>4): 54; chains: 1; bounding box: 51×24×43 Å